Protein AF-A0A4Z0BJI9-F1 (afdb_monomer)

Nearest PDB structures (foldseek):
  2l3a-assembly1_B  TM=5.017E-01  e=6.806E-01  Streptococcus pneumoniae
  3pm7-assembly1_A  TM=4.481E-01  e=1.332E+00  Enterococcus faecalis
  1whh-assembly1_A  TM=3.086E-01  e=8.514E-01  Mus musculus
  6aca-assembly1_A  TM=3.119E-01  e=2.084E+00  Mycobacterium tuberculosis H37Rv

Foldseek 3Di:
DDDDDDPDPPDDPDPPPDAAQFWKAFPVRWIWGWGFDDDPNDGAKIWIFTCPDPPPPDTDDDTDIGGPVRVVVVCVVRVIDTDDD

Radius of gyration: 17.68 Å; Cα contacts (8 Å, |Δi|>4): 126; chains: 1; bounding box: 27×50×55 Å

Sequence (85 aa):
MRSPSRPSPSFPAAPSLPRPGLVQCDDHGQVWLCEAVIRNGDIADWYLVRMSRLDGSDPVGDPVVLSPSEYQAFSTRRGLQAVLL

Structure (mmCIF, N/CA/C/O backbone):
data_AF-A0A4Z0BJI9-F1
#
_entry.id   AF-A0A4Z0BJI9-F1
#
loop_
_atom_site.group_PDB
_atom_site.id
_atom_site.type_symbol
_atom_site.label_atom_id
_atom_site.label_alt_id
_atom_site.label_comp_id
_atom_site.label_asym_id
_atom_site.label_entity_id
_atom_site.label_seq_id
_atom_site.pdbx_PDB_ins_code
_atom_site.Cartn_x
_atom_site.Cartn_y
_atom_site.Cartn_z
_atom_site.occupancy
_atom_site.B_iso_or_equiv
_atom_site.auth_seq_id
_atom_site.auth_comp_id
_atom_site.auth_asym_id
_atom_site.auth_atom_id
_atom_site.pdbx_PDB_model_num
ATOM 1 N N . MET A 1 1 ? -8.694 39.878 38.592 1.00 40.69 1 MET A N 1
ATOM 2 C CA . MET A 1 1 ? -7.902 38.636 38.466 1.00 40.69 1 MET A CA 1
ATOM 3 C C . MET A 1 1 ? -8.359 37.924 37.197 1.00 40.69 1 MET A C 1
ATOM 5 O O . MET A 1 1 ? -9.526 37.571 37.129 1.00 40.69 1 MET A O 1
ATOM 9 N N . ARG A 1 2 ? -7.520 37.810 36.158 1.00 48.72 2 ARG A N 1
ATOM 10 C CA . ARG A 1 2 ? -7.816 37.019 34.947 1.00 48.72 2 ARG A CA 1
ATOM 11 C C . ARG A 1 2 ? -6.855 35.832 34.933 1.00 48.72 2 ARG A C 1
ATOM 13 O O . ARG A 1 2 ? -5.649 36.045 34.887 1.00 48.72 2 ARG A O 1
ATOM 20 N N . SER A 1 3 ? -7.387 34.617 35.029 1.00 57.19 3 SER A N 1
ATOM 21 C CA . SER A 1 3 ? -6.616 33.382 34.857 1.00 57.19 3 SER A CA 1
ATOM 22 C C . SER A 1 3 ? -6.146 33.247 33.401 1.00 57.19 3 SER A C 1
ATOM 24 O O . SER A 1 3 ? -6.892 33.635 32.499 1.00 57.19 3 SER A O 1
ATOM 26 N N . PRO A 1 4 ? -4.942 32.709 33.144 1.00 55.97 4 PRO A N 1
ATOM 27 C CA . PRO A 1 4 ? -4.444 32.510 31.790 1.00 55.97 4 PRO A CA 1
ATOM 28 C C . PRO A 1 4 ? -5.120 31.297 31.141 1.00 55.97 4 PRO A C 1
ATOM 30 O O . PRO A 1 4 ? -5.113 30.193 31.688 1.00 55.97 4 PRO A O 1
ATOM 33 N N . SER A 1 5 ? -5.695 31.501 29.956 1.00 54.38 5 SER A N 1
ATOM 34 C CA . SER A 1 5 ? -6.172 30.428 29.086 1.00 54.38 5 SER A CA 1
ATOM 35 C C . SER A 1 5 ? -4.983 29.557 28.681 1.00 54.38 5 SER A C 1
ATOM 37 O O . SER A 1 5 ? -4.084 30.003 27.971 1.00 54.38 5 SER A O 1
ATOM 39 N N . ARG A 1 6 ? -4.958 28.319 29.174 1.00 56.66 6 ARG A N 1
ATOM 40 C CA . ARG A 1 6 ? -3.974 27.297 28.809 1.00 56.66 6 ARG A CA 1
ATOM 41 C C . ARG A 1 6 ? -4.042 27.064 27.290 1.00 56.66 6 ARG A C 1
ATOM 43 O O . ARG A 1 6 ? -5.140 26.794 26.803 1.00 56.66 6 ARG A O 1
ATOM 50 N N . PRO A 1 7 ? -2.936 27.149 26.530 1.00 53.09 7 PRO A N 1
ATOM 51 C CA . PRO A 1 7 ? -2.952 26.698 25.147 1.00 53.09 7 PRO A CA 1
ATOM 52 C C . PRO A 1 7 ? -3.205 25.188 25.144 1.00 53.09 7 PRO A C 1
ATOM 54 O O . 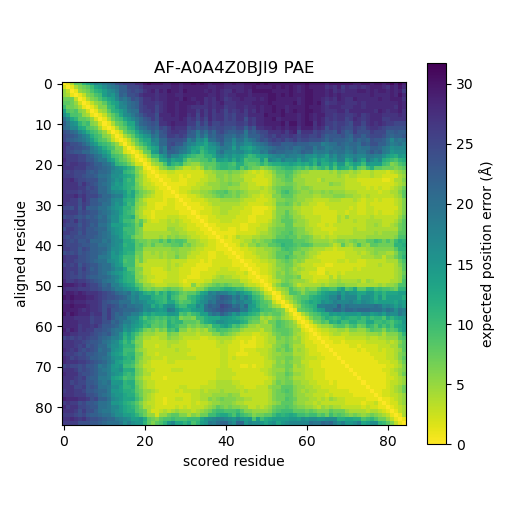PRO A 1 7 ? -2.512 24.428 25.826 1.00 53.09 7 PRO A O 1
ATOM 57 N N . SER A 1 8 ? -4.246 24.764 24.426 1.00 54.06 8 SER A N 1
ATOM 58 C CA . SER A 1 8 ? -4.489 23.358 24.113 1.00 54.06 8 SER A CA 1
ATOM 59 C C . SER A 1 8 ? -3.215 22.762 23.509 1.00 54.06 8 SER A C 1
ATOM 61 O O . SER A 1 8 ? -2.582 23.434 22.690 1.00 54.06 8 SER A O 1
ATOM 63 N N . PRO A 1 9 ? -2.806 21.539 23.885 1.00 47.22 9 PRO A N 1
ATOM 64 C CA . PRO A 1 9 ? -1.698 20.890 23.210 1.00 47.22 9 PRO A CA 1
ATOM 65 C C . PRO A 1 9 ? -2.077 20.734 21.737 1.00 47.22 9 PRO A C 1
ATOM 67 O O . PRO A 1 9 ? -3.034 20.033 21.404 1.00 47.22 9 PRO A O 1
ATOM 70 N N . SER A 1 10 ? -1.344 21.421 20.862 1.00 47.00 10 SER A N 1
ATOM 71 C CA . SER A 1 10 ? -1.286 21.094 19.446 1.00 47.00 10 SER A CA 1
ATOM 72 C C . SER A 1 10 ? -0.759 19.669 19.370 1.00 47.00 10 SER A C 1
ATOM 74 O O . SER A 1 10 ? 0.445 19.438 19.477 1.00 47.00 10 SER A O 1
ATOM 76 N N . PHE A 1 11 ? -1.666 18.698 19.285 1.00 41.62 11 PHE A N 1
ATOM 77 C CA . PHE A 1 11 ? -1.281 17.344 18.934 1.00 41.62 11 PHE A CA 1
ATOM 78 C C . PHE A 1 11 ? -0.529 17.441 17.603 1.00 41.62 11 PHE A C 1
ATOM 80 O O . PHE A 1 11 ? -1.018 18.131 16.699 1.00 41.62 11 PHE A O 1
ATOM 87 N N . PRO A 1 12 ? 0.660 16.823 17.469 1.00 42.72 12 PRO A N 1
ATOM 88 C CA . PRO A 1 12 ? 1.255 16.676 16.153 1.00 42.72 12 PRO A CA 1
ATOM 89 C C . PRO A 1 12 ? 0.182 16.029 15.286 1.00 42.72 12 PRO A C 1
ATOM 91 O O . PRO A 1 12 ? -0.437 15.053 15.717 1.00 42.72 12 PRO A O 1
ATOM 94 N N . ALA A 1 13 ? -0.106 16.646 14.138 1.00 45.25 13 ALA A N 1
ATOM 95 C CA . ALA A 1 13 ? -1.039 16.108 13.167 1.00 45.25 13 ALA A CA 1
ATOM 96 C C . ALA A 1 13 ? -0.713 14.623 13.019 1.00 45.25 13 ALA A C 1
ATOM 98 O O . ALA A 1 13 ? 0.392 14.278 12.591 1.00 45.25 13 ALA A O 1
ATOM 99 N N . ALA A 1 14 ? -1.623 13.761 13.484 1.00 39.62 14 ALA A N 1
ATOM 100 C CA . ALA A 1 14 ? -1.491 12.335 13.264 1.00 39.62 14 ALA A CA 1
ATOM 101 C C . ALA A 1 14 ? 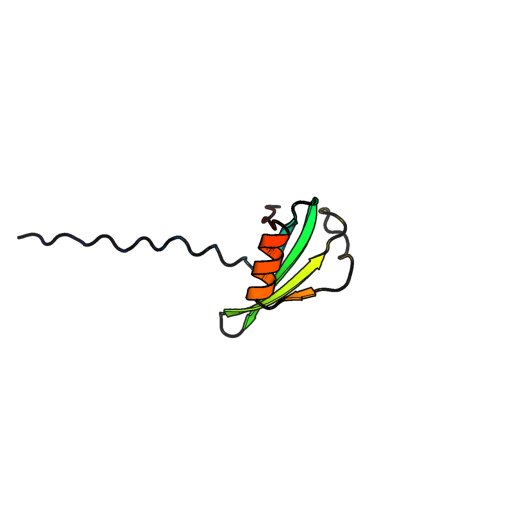-1.213 12.177 11.766 1.00 39.62 14 ALA A C 1
ATOM 103 O O . ALA A 1 14 ? -1.908 12.844 10.986 1.00 39.62 14 ALA A O 1
ATOM 104 N N . PRO A 1 15 ? -0.181 11.411 11.357 1.00 45.44 15 PRO A N 1
ATOM 105 C CA . PRO A 1 15 ? 0.081 11.197 9.944 1.00 45.44 15 PRO A CA 1
ATOM 106 C C . PRO A 1 15 ? -1.245 10.762 9.346 1.00 45.44 15 PRO A C 1
ATOM 108 O O . PRO A 1 15 ? -1.831 9.793 9.830 1.00 45.44 15 PRO A O 1
ATOM 111 N N . SER A 1 16 ? -1.771 11.581 8.432 1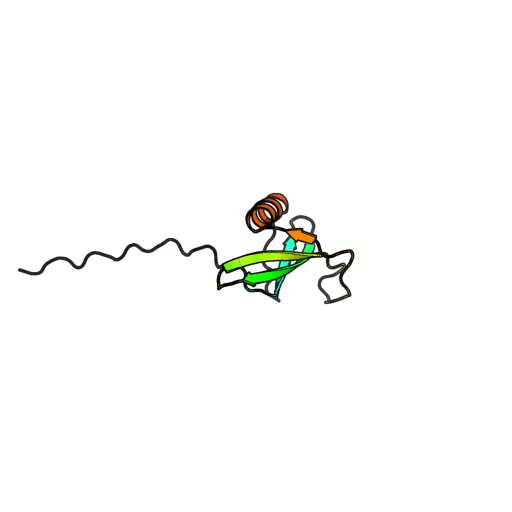.00 56.31 16 SER A N 1
ATOM 112 C CA . SER A 1 16 ? -3.106 11.433 7.871 1.00 56.31 16 SER A CA 1
ATOM 113 C C . SER A 1 16 ? -3.258 9.967 7.516 1.00 56.31 16 SER A C 1
ATOM 115 O O . SER A 1 16 ? -2.523 9.495 6.645 1.00 56.31 16 SER A O 1
ATOM 117 N N . LEU A 1 17 ? -4.109 9.232 8.244 1.00 51.72 17 LEU A N 1
ATOM 118 C CA . LEU A 1 17 ? -4.324 7.823 7.941 1.00 51.72 17 LEU A CA 1
ATOM 119 C C . LEU A 1 17 ? -4.625 7.766 6.440 1.00 51.72 17 LEU A C 1
ATOM 121 O O . LEU A 1 17 ? -5.480 8.543 5.987 1.00 51.72 17 LEU A O 1
ATOM 125 N N . PRO A 1 18 ? -3.868 6.986 5.648 1.00 52.09 18 PRO A N 1
ATOM 126 C CA . PRO A 1 18 ? -4.017 7.044 4.208 1.00 52.09 18 PRO A CA 1
ATOM 127 C C . PRO A 1 18 ? -5.471 6.700 3.887 1.00 52.09 18 PRO A C 1
ATOM 129 O O . PRO A 1 18 ? -6.025 5.737 4.419 1.00 52.09 18 PRO A O 1
ATOM 132 N N . ARG A 1 19 ? -6.127 7.551 3.096 1.00 55.19 19 ARG A N 1
ATOM 133 C CA . ARG A 1 19 ? -7.514 7.305 2.697 1.00 55.19 19 ARG A CA 1
ATOM 134 C C . ARG A 1 19 ? -7.550 5.998 1.894 1.00 55.19 19 ARG A C 1
ATOM 136 O O . ARG A 1 19 ? -6.631 5.780 1.108 1.00 55.19 19 ARG A O 1
ATOM 143 N N . PRO A 1 20 ? -8.563 5.135 2.068 1.00 55.59 20 PRO A N 1
ATOM 144 C CA . PRO A 1 20 ? -8.722 3.971 1.203 1.00 55.59 20 PRO A CA 1
ATOM 145 C C . PRO A 1 20 ? -8.794 4.419 -0.268 1.00 55.59 20 PRO A C 1
ATOM 147 O O . PRO A 1 20 ? -9.457 5.412 -0.573 1.00 55.59 20 PRO A O 1
ATOM 150 N N . GLY A 1 21 ? -8.080 3.715 -1.153 1.00 64.06 21 GLY A N 1
ATOM 151 C CA . GLY A 1 21 ? -8.009 4.029 -2.585 1.00 64.06 21 GLY A CA 1
ATOM 152 C C . GLY A 1 21 ? -6.900 5.016 -2.960 1.00 64.06 21 GLY A C 1
ATOM 153 O O . GLY A 1 21 ? -7.108 5.887 -3.802 1.00 64.06 21 GLY A O 1
ATOM 154 N N . LEU A 1 22 ? -5.731 4.918 -2.323 1.00 76.44 22 LEU A N 1
ATOM 155 C CA . LEU A 1 22 ? -4.611 5.828 -2.553 1.00 76.44 22 LEU A CA 1
ATOM 156 C C . LEU A 1 22 ? -3.611 5.214 -3.536 1.00 76.44 22 LEU A C 1
ATOM 1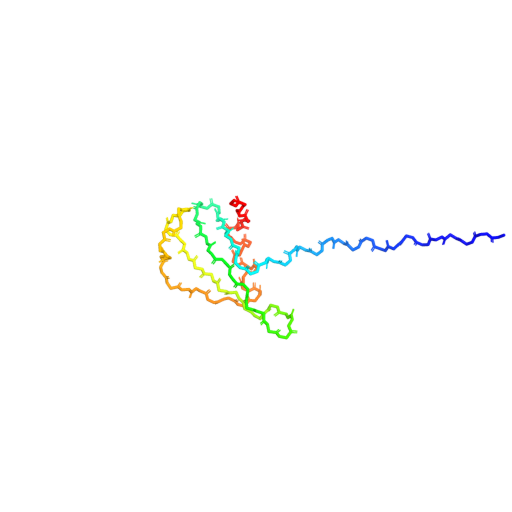58 O O . LEU A 1 22 ? -3.192 4.069 -3.373 1.00 76.44 22 LEU A O 1
ATOM 162 N N . VAL A 1 23 ? -3.203 5.984 -4.544 1.00 82.88 23 VAL A N 1
ATOM 163 C CA . VAL A 1 23 ? -2.123 5.596 -5.457 1.00 82.88 23 VAL A CA 1
ATOM 164 C C . 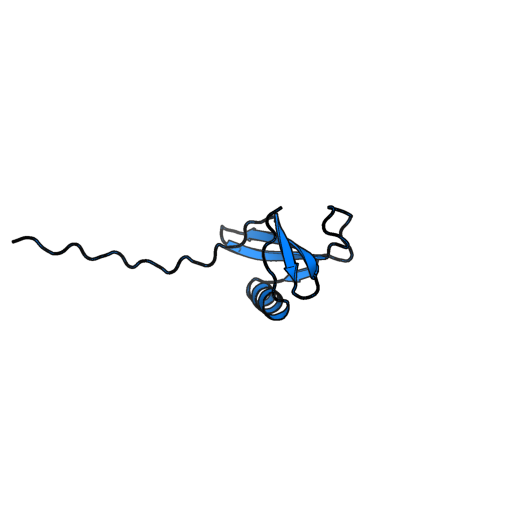VAL A 1 23 ? -0.799 6.081 -4.877 1.00 82.88 23 VAL A C 1
ATOM 166 O O . VAL A 1 23 ? -0.639 7.263 -4.571 1.00 82.88 23 VAL A O 1
ATOM 169 N N . GLN A 1 24 ? 0.151 5.169 -4.698 1.00 86.75 24 GLN A N 1
ATOM 170 C CA . GLN A 1 24 ? 1.478 5.457 -4.162 1.00 86.75 24 GLN A CA 1
ATOM 171 C C . GLN A 1 24 ? 2.567 5.054 -5.148 1.00 86.75 24 GLN A C 1
ATOM 173 O O . GLN A 1 24 ? 2.395 4.126 -5.931 1.00 86.75 24 GLN A O 1
ATOM 178 N N . CYS A 1 25 ? 3.705 5.734 -5.094 1.00 87.31 25 CYS A N 1
ATOM 179 C CA . CYS A 1 25 ? 4.899 5.388 -5.852 1.00 87.31 25 CYS A CA 1
ATOM 180 C C . CYS A 1 25 ? 6.032 5.048 -4.886 1.00 87.31 25 CYS A C 1
ATOM 182 O O . CYS A 1 25 ? 6.181 5.722 -3.868 1.00 87.31 25 CYS A O 1
ATOM 184 N N . ASP A 1 26 ? 6.809 4.013 -5.194 1.00 89.38 26 ASP A N 1
ATOM 185 C CA . ASP A 1 26 ? 8.045 3.691 -4.481 1.00 89.38 26 ASP A CA 1
ATOM 186 C C . ASP A 1 26 ? 9.267 4.399 -5.094 1.00 89.38 26 ASP A C 1
ATOM 188 O O . ASP A 1 26 ? 9.188 4.976 -6.184 1.00 89.38 26 ASP A O 1
ATOM 192 N N . ASP A 1 27 ? 10.409 4.331 -4.408 1.00 87.62 27 ASP A N 1
ATOM 193 C CA . ASP A 1 27 ? 11.665 4.973 -4.831 1.00 87.62 27 ASP A CA 1
ATOM 194 C C . ASP A 1 27 ? 12.232 4.420 -6.155 1.00 87.62 27 ASP A C 1
ATOM 196 O O . ASP A 1 27 ? 13.117 5.020 -6.766 1.00 87.62 27 ASP A O 1
ATOM 200 N N . HIS A 1 28 ? 11.730 3.276 -6.623 1.00 85.25 28 HIS A N 1
ATOM 201 C CA . HIS A 1 28 ? 12.094 2.682 -7.907 1.00 85.25 28 HIS A CA 1
ATOM 202 C C . HIS A 1 28 ? 11.158 3.117 -9.045 1.00 85.25 28 HIS A C 1
ATOM 204 O O . HIS A 1 28 ? 11.289 2.618 -10.164 1.00 85.25 28 HIS A O 1
ATOM 210 N N . GLY A 1 29 ? 10.216 4.029 -8.782 1.00 81.88 29 GLY A N 1
ATOM 211 C CA . GLY A 1 29 ? 9.210 4.458 -9.751 1.00 81.88 29 GLY A CA 1
ATOM 212 C C . GLY A 1 29 ? 8.068 3.454 -9.923 1.00 81.88 29 GLY A C 1
ATOM 213 O O . GLY A 1 29 ? 7.285 3.568 -10.868 1.00 81.88 29 GLY A O 1
ATOM 214 N N . GLN A 1 30 ? 7.971 2.446 -9.049 1.00 85.06 30 GLN A N 1
ATOM 215 C CA . GLN A 1 30 ? 6.900 1.465 -9.092 1.00 85.06 30 GLN A CA 1
ATOM 216 C C . GLN A 1 30 ? 5.641 2.036 -8.449 1.00 85.06 30 GLN A C 1
ATOM 218 O O . GLN A 1 30 ? 5.656 2.478 -7.303 1.00 85.06 30 GLN A O 1
ATOM 223 N N . VAL A 1 31 ? 4.528 1.939 -9.167 1.00 85.38 31 VAL A N 1
ATOM 224 C CA . VAL A 1 31 ? 3.228 2.411 -8.696 1.00 85.38 31 VAL A CA 1
ATOM 225 C C . VAL A 1 31 ? 2.464 1.286 -8.002 1.00 85.38 31 VAL A C 1
ATOM 227 O O . VAL A 1 31 ? 2.493 0.133 -8.447 1.00 85.38 31 VAL A O 1
ATOM 230 N N . TRP A 1 32 ? 1.777 1.637 -6.925 1.00 86.44 32 TRP A N 1
ATOM 231 C CA . TRP A 1 32 ? 0.985 0.767 -6.072 1.00 86.44 32 TRP A CA 1
ATOM 232 C C . TRP A 1 32 ? -0.396 1.380 -5.860 1.00 86.44 32 TRP A C 1
ATOM 234 O O . TRP A 1 32 ? -0.508 2.558 -5.523 1.00 86.44 32 TRP A O 1
ATOM 244 N N . LEU A 1 33 ? -1.444 0.582 -6.038 1.00 85.38 33 LEU A N 1
ATOM 245 C CA . LEU A 1 33 ? -2.768 0.903 -5.525 1.00 85.38 33 LEU A CA 1
ATOM 246 C C . LEU A 1 33 ? -2.868 0.347 -4.105 1.00 85.38 33 LEU A C 1
ATOM 248 O O . LEU A 1 33 ? -2.663 -0.850 -3.899 1.00 85.38 33 LEU A O 1
ATOM 252 N N . CYS A 1 34 ? -3.173 1.216 -3.147 1.00 85.75 34 CYS A N 1
ATOM 253 C CA . CYS A 1 34 ? -3.236 0.875 -1.734 1.00 85.75 34 CYS A CA 1
ATOM 254 C C . CYS A 1 34 ? -4.643 1.135 -1.190 1.00 85.75 34 CYS A C 1
ATOM 256 O O . CYS A 1 34 ? -5.150 2.261 -1.208 1.00 85.75 34 CYS A O 1
ATOM 258 N N . GLU A 1 35 ? -5.268 0.089 -0.662 1.00 85.56 35 GLU A N 1
ATOM 259 C CA . GLU A 1 35 ? -6.603 0.146 -0.080 1.00 85.56 35 GLU A CA 1
ATOM 260 C C . GLU A 1 35 ? -6.574 -0.295 1.384 1.00 85.56 35 GLU A C 1
ATOM 262 O O . GLU A 1 35 ? -6.071 -1.367 1.718 1.00 85.56 35 GLU A O 1
ATOM 267 N N . ALA A 1 36 ? -7.109 0.549 2.267 1.00 86.56 36 ALA A N 1
ATOM 268 C CA . ALA A 1 36 ? -7.264 0.229 3.679 1.00 86.56 36 ALA A CA 1
ATOM 269 C C . ALA A 1 36 ? -8.556 -0.559 3.904 1.00 86.56 36 ALA A C 1
ATOM 271 O O . ALA A 1 36 ? -9.644 -0.104 3.547 1.00 86.56 36 ALA A O 1
ATOM 272 N N . VAL A 1 37 ? -8.451 -1.690 4.590 1.00 85.50 37 VAL A N 1
ATOM 273 C CA . VAL A 1 37 ? -9.599 -2.431 5.107 1.00 85.50 37 VAL A CA 1
ATOM 274 C C . VAL A 1 37 ? -9.988 -1.833 6.441 1.00 85.50 37 VAL A C 1
ATOM 276 O O . VAL A 1 37 ? -9.243 -1.940 7.413 1.00 85.50 37 VAL A O 1
ATOM 279 N N . ILE A 1 38 ? -11.172 -1.235 6.508 1.00 85.88 38 ILE A N 1
ATOM 280 C CA . ILE A 1 38 ? -11.678 -0.650 7.748 1.00 85.88 38 ILE A CA 1
ATOM 281 C C . ILE A 1 38 ? -12.611 -1.653 8.430 1.00 85.88 38 ILE A C 1
ATOM 283 O O . ILE A 1 38 ? -13.608 -2.082 7.848 1.00 85.88 38 ILE A O 1
ATOM 287 N N . ARG A 1 39 ? -12.311 -2.016 9.680 1.00 84.94 39 ARG A N 1
ATOM 288 C CA . ARG A 1 39 ? -13.185 -2.823 10.545 1.00 84.94 39 ARG A CA 1
ATOM 289 C C . ARG A 1 39 ? -13.371 -2.104 11.873 1.00 84.94 39 ARG A C 1
ATOM 291 O O . ARG A 1 39 ? -12.403 -1.699 12.500 1.00 84.94 39 ARG A O 1
ATOM 298 N N . ASN A 1 40 ? -14.623 -1.947 12.303 1.00 88.00 40 ASN A N 1
ATOM 299 C CA . ASN A 1 40 ? -14.989 -1.246 13.544 1.00 88.00 40 ASN A CA 1
ATOM 300 C C . ASN A 1 40 ? -14.452 0.198 13.661 1.00 88.00 40 ASN A C 1
ATOM 302 O O . ASN A 1 40 ? -14.338 0.719 14.762 1.00 88.00 40 ASN A O 1
ATOM 306 N N . GLY A 1 41 ? -14.163 0.855 12.533 1.00 82.50 41 GLY A N 1
ATOM 307 C CA . GLY A 1 41 ? -13.610 2.215 12.504 1.00 82.50 41 GLY A CA 1
ATOM 308 C C . GLY A 1 41 ? -12.081 2.284 12.511 1.00 82.50 41 GLY A C 1
ATOM 309 O O . GLY A 1 41 ? -11.541 3.367 12.302 1.00 82.50 41 GLY A O 1
ATOM 310 N N . ASP A 1 42 ? -11.397 1.148 12.657 1.00 84.12 42 ASP A N 1
ATOM 311 C CA . ASP A 1 42 ? -9.940 1.042 12.617 1.00 84.12 42 ASP A CA 1
ATOM 312 C C . ASP A 1 42 ? -9.464 0.359 11.331 1.00 84.12 42 ASP A C 1
ATOM 314 O O . ASP A 1 42 ? -10.186 -0.429 10.712 1.00 84.12 42 ASP A O 1
ATOM 318 N N . ILE A 1 43 ? -8.226 0.647 10.926 1.00 84.38 43 ILE A N 1
ATOM 319 C CA . ILE A 1 43 ? -7.592 -0.049 9.804 1.00 84.38 43 ILE A CA 1
ATOM 320 C C . ILE A 1 43 ? -7.156 -1.432 10.282 1.00 84.38 43 ILE A C 1
ATOM 322 O O . ILE A 1 43 ? -6.250 -1.555 11.105 1.00 84.38 43 ILE A O 1
ATOM 326 N N . ALA A 1 44 ? -7.810 -2.462 9.758 1.00 89.12 44 ALA A N 1
ATOM 327 C CA . ALA A 1 44 ? -7.506 -3.850 10.062 1.00 89.12 44 ALA A CA 1
ATOM 328 C C . ALA A 1 44 ? -6.340 -4.370 9.221 1.00 89.12 44 ALA A C 1
ATOM 330 O O . ALA A 1 44 ? -5.445 -5.003 9.762 1.00 89.12 44 ALA A O 1
ATOM 331 N N . ASP A 1 45 ? -6.353 -4.080 7.921 1.00 89.00 45 ASP A N 1
ATOM 332 C CA . ASP A 1 45 ? -5.420 -4.620 6.934 1.00 89.00 45 ASP A CA 1
ATOM 333 C C . ASP A 1 45 ? -5.241 -3.616 5.781 1.00 89.00 45 ASP A C 1
ATOM 335 O O . ASP A 1 45 ? -6.048 -2.699 5.604 1.00 89.00 45 ASP A O 1
ATOM 339 N N . TRP A 1 46 ? -4.202 -3.808 4.975 1.00 87.88 46 TRP A N 1
ATOM 340 C CA . TRP A 1 46 ? -3.941 -3.084 3.735 1.00 87.88 46 TRP A CA 1
ATOM 341 C C . TRP A 1 46 ? -3.872 -4.058 2.566 1.00 87.88 46 TRP A C 1
ATOM 343 O O . TRP A 1 46 ? -3.101 -5.015 2.603 1.00 87.88 46 TRP A O 1
ATOM 353 N N . TYR A 1 47 ? -4.625 -3.779 1.508 1.00 87.19 47 TYR A N 1
ATOM 354 C CA . TYR A 1 47 ? -4.478 -4.429 0.212 1.00 87.19 47 TYR A CA 1
ATOM 355 C C . TYR A 1 47 ? -3.583 -3.574 -0.678 1.00 87.19 47 TYR A C 1
ATOM 357 O O . TYR A 1 47 ? -3.884 -2.408 -0.935 1.00 87.19 47 TYR A O 1
ATOM 365 N N . LEU A 1 48 ? -2.474 -4.150 -1.135 1.00 87.56 48 LEU A N 1
ATOM 366 C CA . LEU A 1 48 ? -1.532 -3.497 -2.032 1.00 87.56 48 LEU A CA 1
ATOM 367 C C . LEU A 1 48 ? -1.489 -4.252 -3.346 1.00 87.56 48 LEU A C 1
ATOM 369 O O . LEU A 1 48 ? -1.241 -5.457 -3.373 1.00 87.56 48 LEU A O 1
ATOM 373 N N . VAL A 1 49 ? -1.665 -3.524 -4.440 1.00 86.88 49 VAL A N 1
ATOM 374 C CA . VAL A 1 49 ? -1.585 -4.089 -5.782 1.00 86.88 49 VAL A CA 1
ATOM 375 C C . VAL A 1 49 ? -0.574 -3.310 -6.598 1.00 86.88 49 VAL A C 1
ATOM 377 O O . VAL A 1 49 ? -0.636 -2.085 -6.695 1.00 86.88 49 VAL A O 1
ATOM 380 N N . ARG A 1 50 ? 0.388 -4.023 -7.179 1.00 85.06 50 ARG A N 1
ATOM 381 C CA . ARG A 1 50 ? 1.408 -3.429 -8.039 1.00 85.06 50 ARG A CA 1
ATOM 382 C C . ARG A 1 50 ? 0.777 -3.068 -9.384 1.00 85.06 50 ARG A C 1
ATOM 384 O O . ARG A 1 50 ? 0.144 -3.912 -10.006 1.00 85.06 50 ARG A O 1
ATOM 391 N N . MET A 1 51 ? 0.978 -1.847 -9.866 1.00 78.81 51 MET A N 1
ATOM 392 C CA . MET A 1 51 ? 0.487 -1.419 -11.184 1.00 78.81 51 MET A CA 1
ATOM 393 C C . MET A 1 51 ? 1.620 -1.419 -12.213 1.00 78.81 51 MET A C 1
ATOM 395 O O . MET A 1 51 ? 2.710 -0.930 -11.933 1.00 78.81 51 MET A O 1
ATOM 399 N N . SER A 1 52 ? 1.415 -1.936 -13.424 1.00 67.19 52 SER A N 1
ATOM 400 C CA . SER A 1 52 ? 2.451 -1.909 -14.480 1.00 67.19 52 SER A CA 1
ATOM 401 C C . SER A 1 52 ? 2.812 -0.494 -14.915 1.00 67.19 52 SER A C 1
ATOM 403 O O . SER A 1 52 ? 3.961 -0.246 -15.281 1.00 67.19 52 SER A O 1
ATOM 405 N N . ARG A 1 53 ? 1.833 0.417 -14.925 1.00 63.31 53 ARG A N 1
ATOM 406 C CA . ARG A 1 53 ? 1.965 1.802 -15.382 1.00 63.31 53 ARG A CA 1
ATOM 407 C C . ARG A 1 53 ? 1.010 2.722 -14.618 1.00 63.31 53 ARG A C 1
ATOM 409 O O . ARG A 1 53 ? -0.013 2.291 -14.101 1.00 63.31 53 ARG A O 1
ATOM 416 N N . LEU A 1 54 ? 1.363 4.006 -14.573 1.00 61.03 54 LEU A N 1
ATOM 417 C CA . LEU A 1 54 ? 0.588 5.091 -13.948 1.00 61.03 54 LEU A CA 1
ATOM 418 C C . LEU A 1 54 ? -0.596 5.556 -14.831 1.00 61.03 54 LEU A C 1
ATOM 420 O O . LEU A 1 54 ? -1.220 6.567 -14.541 1.00 61.03 54 LEU A O 1
ATOM 424 N N . ASP A 1 55 ? -0.892 4.846 -15.924 1.00 60.19 55 ASP A N 1
ATOM 425 C CA . ASP A 1 55 ? -1.962 5.152 -16.887 1.00 60.19 55 ASP A CA 1
ATOM 426 C C . ASP A 1 55 ? -3.296 4.453 -16.558 1.00 60.19 55 ASP A C 1
ATOM 428 O O . ASP A 1 55 ? -4.250 4.551 -17.327 1.00 60.19 55 ASP A O 1
ATOM 432 N N . GLY A 1 56 ? -3.375 3.762 -15.414 1.00 53.22 56 GLY A N 1
ATOM 433 C CA . GLY A 1 56 ? -4.562 3.011 -15.004 1.00 53.22 56 GLY A CA 1
ATOM 434 C C . GLY A 1 56 ? -4.713 1.652 -15.695 1.00 53.22 56 GLY A C 1
ATOM 435 O O . GLY A 1 56 ? -5.790 1.066 -15.624 1.00 53.22 56 GLY A O 1
ATOM 436 N N . SER A 1 57 ? -3.663 1.152 -16.358 1.00 57.66 57 SER A N 1
ATOM 437 C CA . SER A 1 57 ? -3.626 -0.220 -16.881 1.00 57.66 57 SER A CA 1
ATOM 438 C C . SER A 1 57 ? -3.775 -1.267 -15.772 1.00 57.66 57 SER A C 1
ATOM 440 O O . SER A 1 57 ? -3.457 -1.003 -14.610 1.00 57.66 57 SER A O 1
ATOM 442 N N . ASP A 1 58 ? -4.212 -2.470 -16.162 1.00 63.66 58 ASP A N 1
ATOM 443 C CA . ASP A 1 58 ? -4.494 -3.591 -15.264 1.00 63.66 58 ASP A CA 1
ATOM 444 C C . ASP A 1 58 ? -3.389 -3.830 -14.216 1.00 63.66 58 ASP A C 1
ATOM 446 O O . ASP A 1 58 ? -2.192 -3.762 -14.533 1.00 63.66 58 ASP A O 1
ATOM 450 N N . PRO A 1 59 ? -3.769 -4.148 -12.967 1.00 64.75 59 PRO A N 1
ATOM 451 C CA . PRO A 1 59 ? -2.815 -4.521 -11.938 1.00 64.75 59 PRO A CA 1
ATOM 452 C C . PRO A 1 59 ? -1.938 -5.692 -12.391 1.00 64.75 5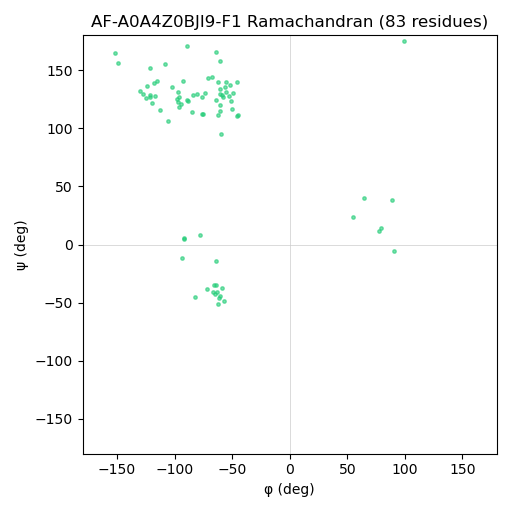9 PRO A C 1
ATOM 454 O O . PRO A 1 59 ? -2.410 -6.656 -12.993 1.00 64.75 59 PRO A O 1
ATOM 457 N N . VAL A 1 60 ? -0.648 -5.626 -12.067 1.00 69.44 60 VAL A N 1
ATOM 458 C CA . VAL A 1 60 ? 0.313 -6.685 -12.377 1.00 69.44 60 VAL A CA 1
ATOM 459 C C . VAL A 1 60 ? 0.649 -7.449 -11.119 1.00 69.44 60 VAL A C 1
ATOM 461 O O . VAL A 1 60 ? 1.437 -7.001 -10.287 1.00 69.44 60 VAL A O 1
ATOM 464 N N . GLY A 1 61 ? 0.110 -8.658 -11.057 1.00 70.00 61 GLY A N 1
ATOM 465 C CA . GLY A 1 61 ? 0.380 -9.624 -10.005 1.00 70.00 61 GLY A CA 1
ATOM 466 C C . GLY A 1 61 ? -0.702 -9.664 -8.939 1.00 70.00 61 GLY A C 1
ATOM 467 O O . GLY A 1 61 ? -1.664 -8.894 -8.955 1.00 70.00 61 GLY A O 1
ATOM 468 N N . ASP A 1 62 ? -0.531 -10.610 -8.024 1.00 78.75 62 ASP A N 1
ATOM 469 C CA . ASP A 1 62 ? -1.497 -10.850 -6.965 1.00 78.75 62 ASP A CA 1
ATOM 470 C C . ASP A 1 62 ? -1.488 -9.717 -5.927 1.00 78.75 62 ASP A C 1
ATOM 472 O O . ASP A 1 62 ? -0.420 -9.180 -5.597 1.00 78.75 62 ASP A O 1
ATOM 476 N N . PRO A 1 63 ? -2.664 -9.359 -5.382 1.00 81.31 63 PRO A N 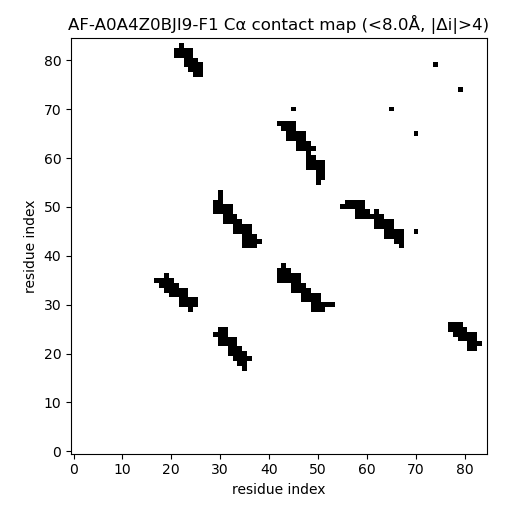1
ATOM 477 C CA . PRO A 1 63 ? -2.747 -8.432 -4.269 1.00 81.31 63 PRO A CA 1
ATOM 478 C C . PRO A 1 63 ? -1.986 -8.991 -3.066 1.00 81.31 63 PRO A C 1
ATOM 480 O O . PRO A 1 63 ? -2.154 -10.147 -2.673 1.00 81.31 63 PRO A O 1
ATOM 483 N N 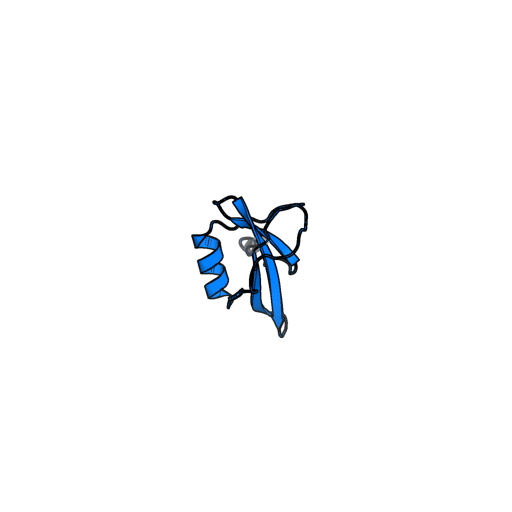. VAL A 1 64 ? -1.181 -8.141 -2.439 1.00 88.44 64 VAL A N 1
ATOM 484 C CA . VAL A 1 64 ? -0.521 -8.446 -1.173 1.00 88.44 64 VAL A CA 1
ATOM 485 C C . VAL A 1 64 ? -1.369 -7.867 -0.049 1.00 88.44 64 VAL A C 1
ATOM 487 O O . VAL A 1 64 ? -1.700 -6.682 -0.068 1.00 88.44 64 VAL A O 1
ATOM 490 N N . VAL A 1 65 ? -1.710 -8.700 0.932 1.00 90.06 65 VAL A N 1
ATOM 491 C CA . VAL 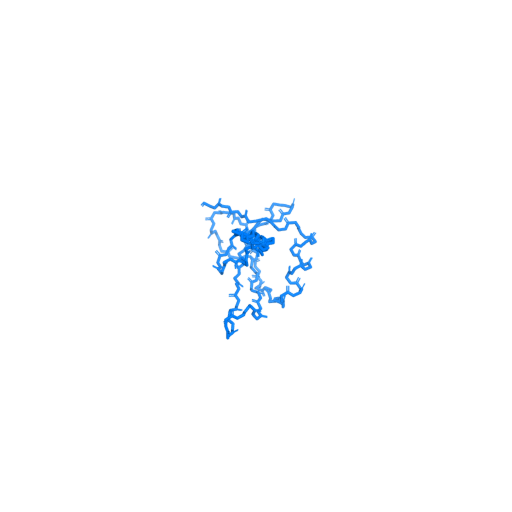A 1 65 ? -2.404 -8.266 2.151 1.00 90.06 65 VAL A CA 1
ATOM 492 C C . VAL A 1 65 ? -1.373 -8.082 3.249 1.00 90.06 65 VAL A C 1
ATOM 494 O O . VAL A 1 65 ? -0.616 -9.008 3.531 1.00 90.06 65 VAL A O 1
ATOM 497 N N . LEU A 1 66 ? -1.340 -6.900 3.853 1.00 90.00 66 LEU A N 1
ATOM 498 C CA . LEU A 1 66 ? -0.428 -6.565 4.940 1.00 90.00 66 LEU A CA 1
ATOM 499 C C . LEU A 1 66 ? -1.222 -6.093 6.154 1.00 90.00 66 LEU A C 1
ATOM 501 O O . LEU A 1 66 ? -2.110 -5.251 6.032 1.00 90.00 66 LEU A O 1
ATOM 505 N N . SER A 1 67 ? -0.850 -6.560 7.340 1.00 90.88 67 SER A N 1
ATOM 506 C CA . SER A 1 67 ? -1.300 -5.931 8.582 1.00 90.88 67 SER A CA 1
ATOM 507 C C . SER A 1 67 ? -0.765 -4.487 8.690 1.00 90.88 67 SER A C 1
ATOM 509 O O . SER A 1 67 ? 0.162 -4.101 7.965 1.00 90.88 67 SER A O 1
ATOM 511 N N . PRO A 1 68 ? -1.286 -3.646 9.604 1.00 88.25 68 PRO A N 1
ATOM 512 C CA . PRO A 1 68 ? -0.877 -2.245 9.699 1.00 88.25 68 PRO A CA 1
ATOM 513 C C . PRO A 1 68 ? 0.626 -2.050 9.958 1.00 88.25 68 PRO A C 1
ATOM 515 O O . PRO A 1 68 ? 1.240 -1.146 9.389 1.00 88.25 68 PRO A O 1
ATOM 518 N N . SER A 1 69 ? 1.241 -2.910 10.776 1.00 88.88 69 SER A N 1
ATOM 519 C CA . SER A 1 69 ? 2.680 -2.865 11.069 1.00 88.88 69 SER A CA 1
ATOM 520 C C . SER A 1 69 ? 3.532 -3.322 9.882 1.00 88.88 69 SER A C 1
ATOM 522 O O . SER A 1 69 ? 4.572 -2.723 9.600 1.00 88.88 69 SER A O 1
ATOM 524 N N . GLU A 1 70 ? 3.087 -4.344 9.151 1.00 91.88 70 GLU A N 1
ATOM 525 C CA . GLU A 1 70 ? 3.758 -4.815 7.936 1.00 91.88 70 GLU A CA 1
ATOM 526 C C . GLU A 1 70 ? 3.687 -3.775 6.821 1.00 91.88 70 GLU A C 1
ATOM 528 O O . GLU A 1 70 ? 4.694 -3.524 6.158 1.00 91.88 70 GLU A O 1
ATOM 533 N N . TYR A 1 71 ? 2.538 -3.113 6.657 1.00 89.25 71 TYR A N 1
ATOM 534 C CA . TYR A 1 71 ? 2.396 -2.001 5.724 1.00 89.25 71 TYR A CA 1
ATOM 535 C C . TYR A 1 71 ? 3.342 -0.854 6.078 1.00 89.25 71 TYR A C 1
ATOM 537 O O . TYR A 1 71 ? 4.022 -0.333 5.196 1.00 89.25 71 TYR A O 1
ATOM 545 N N . GLN A 1 72 ? 3.450 -0.485 7.357 1.00 88.62 72 GLN A N 1
ATOM 546 C CA . GLN A 1 72 ? 4.371 0.569 7.778 1.00 88.62 72 GLN A CA 1
ATOM 547 C C . GLN A 1 72 ? 5.829 0.205 7.458 1.00 88.62 72 GLN A C 1
ATOM 549 O O . GLN A 1 72 ? 6.550 1.010 6.870 1.00 88.62 72 GLN A O 1
ATOM 554 N N . ALA A 1 73 ? 6.250 -1.025 7.767 1.00 90.38 73 ALA A N 1
ATOM 555 C CA . ALA A 1 73 ? 7.590 -1.506 7.440 1.00 90.38 73 ALA A CA 1
ATOM 556 C C . ALA A 1 73 ? 7.842 -1.552 5.922 1.00 90.38 73 ALA A C 1
ATOM 558 O O . ALA A 1 73 ? 8.920 -1.168 5.463 1.00 90.38 73 ALA A O 1
ATOM 559 N N . PHE A 1 74 ? 6.854 -1.997 5.140 1.00 89.88 74 PHE A N 1
ATOM 560 C CA . PHE A 1 74 ? 6.912 -2.027 3.680 1.00 89.88 74 PHE A CA 1
ATOM 561 C C . PHE A 1 74 ? 7.045 -0.618 3.100 1.00 89.88 74 PHE A C 1
ATOM 563 O O . PHE A 1 74 ? 7.968 -0.359 2.330 1.00 89.88 74 PHE A O 1
ATOM 570 N N . SER A 1 75 ? 6.171 0.292 3.529 1.00 86.94 75 SER A N 1
ATOM 571 C CA . SER A 1 75 ? 6.129 1.695 3.122 1.00 86.94 75 SER A CA 1
ATOM 572 C C . SER A 1 75 ? 7.454 2.402 3.396 1.00 86.94 75 SER A C 1
ATOM 574 O O . SER A 1 75 ? 8.033 2.990 2.485 1.00 86.94 75 SER A O 1
ATOM 576 N N . THR A 1 76 ? 8.005 2.259 4.607 1.00 89.69 76 THR A N 1
ATOM 577 C CA . THR A 1 76 ? 9.311 2.834 4.961 1.00 89.69 76 THR A CA 1
ATOM 578 C C . THR A 1 76 ? 10.455 2.217 4.160 1.00 89.69 76 THR A C 1
ATOM 580 O O . THR A 1 76 ? 11.330 2.942 3.701 1.00 89.69 76 THR A O 1
ATOM 583 N N . ARG A 1 77 ? 10.465 0.892 3.964 1.00 90.88 77 ARG A N 1
ATOM 584 C CA . ARG A 1 77 ? 11.530 0.212 3.208 1.00 90.88 77 ARG A CA 1
ATOM 585 C C . ARG A 1 77 ? 11.545 0.611 1.731 1.00 90.88 77 ARG A C 1
ATOM 587 O O . ARG A 1 77 ? 12.609 0.625 1.125 1.00 90.88 77 ARG A O 1
ATOM 594 N N . ARG A 1 78 ? 10.367 0.846 1.153 1.00 87.88 78 ARG A N 1
ATOM 595 C CA . ARG A 1 78 ? 10.167 1.156 -0.269 1.00 87.88 78 ARG A CA 1
ATOM 596 C C . ARG A 1 78 ? 10.143 2.657 -0.570 1.00 87.88 78 ARG A C 1
ATOM 598 O O . ARG A 1 78 ? 10.145 3.014 -1.741 1.00 87.88 78 ARG A O 1
ATOM 605 N N . GLY A 1 79 ? 10.065 3.502 0.457 1.00 89.62 79 GLY A N 1
ATOM 606 C CA . GLY A 1 79 ? 9.884 4.940 0.284 1.00 89.62 79 GLY A CA 1
ATOM 607 C C . GLY A 1 79 ? 8.540 5.285 -0.356 1.00 89.62 79 GLY A C 1
ATOM 608 O O . GLY A 1 79 ? 8.477 6.161 -1.209 1.00 89.62 79 GLY A O 1
ATOM 609 N N . LEU A 1 80 ? 7.455 4.589 0.017 1.00 87.69 80 LEU A N 1
ATOM 610 C CA . LEU A 1 80 ? 6.147 4.851 -0.588 1.00 87.69 80 LEU A CA 1
ATOM 611 C C . LEU A 1 80 ? 5.698 6.291 -0.329 1.00 87.69 80 LEU A C 1
ATOM 613 O O . LEU A 1 80 ? 5.470 6.693 0.815 1.00 87.69 80 LEU A O 1
ATOM 617 N N . GLN A 1 81 ? 5.484 7.037 -1.406 1.00 84.94 81 GLN A N 1
ATOM 618 C CA . GLN A 1 81 ? 4.917 8.377 -1.363 1.00 84.94 81 GLN A CA 1
ATOM 619 C C . GLN A 1 81 ? 3.567 8.413 -2.064 1.00 84.94 81 GLN A C 1
ATOM 621 O O . GLN A 1 81 ? 3.363 7.774 -3.094 1.00 84.94 81 GLN A O 1
ATOM 626 N N . ALA A 1 82 ? 2.629 9.160 -1.483 1.00 80.00 82 ALA A N 1
ATOM 627 C CA . ALA A 1 82 ? 1.342 9.428 -2.106 1.00 80.00 82 ALA A CA 1
ATOM 628 C C . ALA A 1 82 ? 1.542 10.169 -3.433 1.00 80.00 82 ALA A C 1
ATOM 630 O O . ALA A 1 82 ? 2.222 11.193 -3.470 1.00 80.00 82 ALA A O 1
ATOM 631 N N . VAL A 1 83 ? 0.915 9.677 -4.498 1.00 69.88 83 VAL A N 1
ATOM 632 C CA . VAL A 1 83 ? 0.848 10.376 -5.780 1.00 69.88 83 VAL A CA 1
ATOM 633 C C . VAL A 1 83 ? -0.483 11.117 -5.824 1.00 69.88 83 VAL A C 1
ATOM 635 O O . VAL A 1 83 ? -1.547 10.506 -5.742 1.00 69.88 83 VAL A O 1
ATOM 638 N N . LEU A 1 84 ? -0.428 12.446 -5.917 1.00 59.69 84 LEU A N 1
ATOM 639 C CA . LEU A 1 84 ? -1.587 13.245 -6.310 1.00 59.69 84 LEU A CA 1
ATOM 640 C C . LEU A 1 84 ? -1.766 13.072 -7.821 1.00 59.69 84 LEU A C 1
ATOM 642 O O . LEU A 1 84 ? -0.896 13.489 -8.585 1.00 59.69 84 LEU A O 1
ATOM 646 N N . LEU A 1 85 ? -2.859 12.418 -8.217 1.00 54.00 85 LEU A N 1
ATOM 647 C CA . LEU A 1 85 ? -3.371 12.438 -9.588 1.00 54.00 85 LEU A CA 1
ATOM 648 C C . LEU A 1 85 ? -4.193 13.710 -9.819 1.00 54.00 85 LEU A C 1
ATOM 650 O O . LEU A 1 85 ? -4.931 14.101 -8.883 1.00 54.00 85 LEU A O 1
#

Solvent-accessible surface area (backbone atoms only — not comparable to full-atom values): 5225 Å² total; per-residue (Å²): 140,82,82,82,83,75,80,75,81,80,68,75,78,67,77,74,72,76,59,63,74,36,46,26,31,30,78,85,72,49,36,30,46,35,33,53,42,73,51,100,90,40,73,59,34,31,43,37,29,40,31,79,48,96,82,76,51,72,67,51,70,77,70,45,79,28,46,61,68,53,42,50,54,48,35,65,75,42,51,55,38,82,54,88,128

Mean predicted aligned error: 11.72 Å

Secondary structure (DSSP, 8-state):
-----PPP--------PPPSSEEEE-TTS-EEEEEEEEETTEEEEEEEEEES-TT-PPB-SPPEEE-HHHHHHHHHHHT-EE---

Organism: NCBI:txid1781167

pLDDT: mean 73.97, std 16.37, range [39.62, 91.88]